Protein AF-A0A7L3JMB6-F1 (afdb_monomer_lite)

Organism: Thalassarche chlororhynchos (NCBI:txid54017)

Secondary structure (DSSP, 8-state):
----HHHHHS--SSPP--------SSTT--EEEEEEEEE-TTS-EEEEEEEEE--TT-----------TT------GGGG-SS-HHHHHHHHHHHSS--TTS-SHHHHHHHTT---

Structure (mmCIF, N/CA/C/O backbone):
data_AF-A0A7L3JMB6-F1
#
_entry.id   AF-A0A7L3JMB6-F1
#
loop_
_atom_site.group_PDB
_atom_site.id
_atom_site.type_symbol
_atom_site.label_atom_id
_atom_site.label_alt_id
_atom_site.label_comp_id
_atom_site.label_asym_id
_atom_site.label_entity_id
_atom_site.label_seq_id
_atom_site.pdbx_PDB_ins_code
_atom_site.Cartn_x
_atom_site.Cartn_y
_atom_site.Cartn_z
_atom_site.occupancy
_atom_site.B_iso_or_equiv
_atom_site.auth_seq_id
_atom_site.auth_comp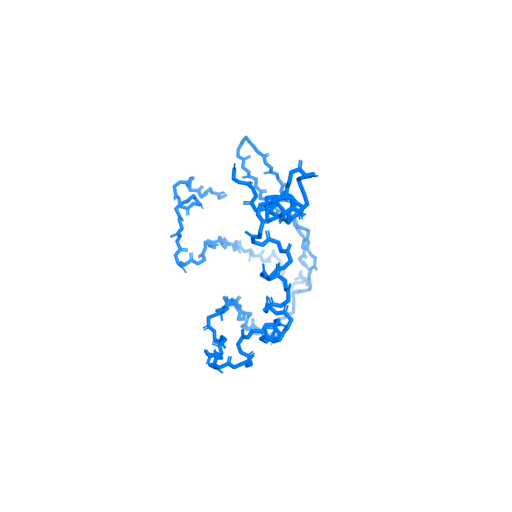_id
_atom_site.auth_asym_id
_atom_site.auth_atom_id
_atom_site.pdbx_PDB_model_num
ATOM 1 N N . GLN A 1 1 ? -0.550 -0.322 -16.977 1.00 90.12 1 GLN A N 1
ATOM 2 C CA . GLN A 1 1 ? -1.103 -1.521 -16.312 1.00 90.12 1 GLN A CA 1
ATOM 3 C C . GLN A 1 1 ? -2.254 -1.070 -15.434 1.00 90.12 1 GLN A C 1
ATOM 5 O O . GLN A 1 1 ? -2.168 0.026 -14.893 1.00 90.12 1 GLN A O 1
ATOM 10 N N . GLU A 1 2 ? -3.309 -1.870 -15.318 1.00 92.69 2 GLU A N 1
ATOM 11 C CA . GLU A 1 2 ? -4.479 -1.553 -14.496 1.00 92.69 2 GLU A CA 1
ATOM 12 C C . GLU A 1 2 ? -4.771 -2.716 -13.553 1.00 92.69 2 GLU A C 1
ATOM 14 O O . GLU A 1 2 ? -4.667 -3.880 -13.941 1.00 92.69 2 GLU A O 1
ATOM 19 N N . VAL A 1 3 ? -5.130 -2.399 -12.310 1.00 90.81 3 VAL A N 1
ATOM 20 C CA . VAL A 1 3 ? -5.550 -3.390 -11.318 1.00 90.81 3 VAL A CA 1
ATOM 21 C C . VAL A 1 3 ? -7.041 -3.177 -11.055 1.00 90.81 3 VAL A C 1
ATOM 23 O O . VAL A 1 3 ? -7.427 -2.065 -10.688 1.00 90.81 3 VAL A O 1
ATOM 26 N N . PRO A 1 4 ? -7.894 -4.205 -11.226 1.00 90.94 4 PRO A N 1
ATOM 27 C CA . PRO A 1 4 ? -9.321 -4.074 -10.962 1.00 90.94 4 PRO A CA 1
ATOM 28 C C . PRO A 1 4 ? -9.598 -3.637 -9.522 1.00 90.94 4 PRO A C 1
ATOM 30 O O . PRO A 1 4 ? -8.985 -4.152 -8.585 1.00 90.94 4 PRO A O 1
ATOM 33 N N . PHE A 1 5 ? -10.579 -2.750 -9.335 1.00 90.00 5 PHE A N 1
ATOM 34 C CA . PHE A 1 5 ? -10.958 -2.244 -8.010 1.00 90.00 5 PHE A CA 1
ATOM 35 C C . PHE A 1 5 ? -11.274 -3.371 -7.018 1.00 90.00 5 PHE A C 1
ATOM 37 O O . PHE A 1 5 ? -10.846 -3.314 -5.871 1.00 90.00 5 PHE A O 1
ATOM 44 N N . SER A 1 6 ? -11.941 -4.437 -7.470 1.00 89.31 6 SER A N 1
ATOM 45 C CA . SER A 1 6 ? -12.250 -5.602 -6.634 1.00 89.31 6 SER A CA 1
ATOM 46 C C . SER A 1 6 ? -11.004 -6.255 -6.033 1.00 89.31 6 SER A C 1
ATOM 48 O O . SER A 1 6 ? -11.046 -6.725 -4.904 1.00 89.31 6 SER A O 1
ATOM 50 N N . ARG A 1 7 ? -9.868 -6.254 -6.740 1.00 87.25 7 ARG A N 1
ATOM 51 C CA . ARG A 1 7 ? -8.613 -6.825 -6.233 1.00 87.25 7 ARG A CA 1
ATOM 52 C C . ARG A 1 7 ? -7.956 -5.937 -5.184 1.00 87.25 7 ARG A C 1
ATOM 54 O O . ARG A 1 7 ? -7.369 -6.482 -4.261 1.00 87.25 7 ARG A O 1
ATOM 61 N N . VAL A 1 8 ? -8.068 -4.615 -5.324 1.00 88.38 8 VAL A N 1
ATOM 62 C CA . VAL A 1 8 ? -7.524 -3.628 -4.374 1.00 88.38 8 VAL A CA 1
ATOM 63 C C . VAL A 1 8 ? -8.384 -3.535 -3.113 1.00 88.38 8 VAL A C 1
ATOM 65 O O . VAL A 1 8 ? -7.856 -3.407 -2.015 1.00 88.38 8 VAL A O 1
ATOM 68 N N . TRP A 1 9 ? -9.708 -3.594 -3.272 1.00 87.19 9 TRP A N 1
ATOM 69 C CA . TRP A 1 9 ? -10.669 -3.401 -2.187 1.00 87.19 9 TRP A CA 1
ATOM 70 C C . TRP A 1 9 ? -10.895 -4.657 -1.343 1.00 87.19 9 TRP A C 1
ATOM 72 O O . TRP A 1 9 ? -11.094 -4.567 -0.132 1.00 87.19 9 TRP A O 1
ATOM 82 N N . CYS A 1 10 ? -10.871 -5.844 -1.954 1.00 81.81 10 CYS A N 1
ATOM 83 C CA . CYS A 1 10 ? -10.956 -7.082 -1.191 1.00 81.81 10 CYS A CA 1
ATOM 84 C C . CYS A 1 10 ? -9.654 -7.293 -0.406 1.00 81.81 10 CYS A C 1
ATOM 86 O O . CYS A 1 10 ? -8.573 -7.278 -0.991 1.00 81.81 10 CYS A O 1
ATOM 88 N N . SER A 1 11 ? -9.759 -7.542 0.905 1.00 67.25 11 SER A N 1
ATOM 89 C CA . SER A 1 11 ? -8.617 -7.906 1.753 1.00 67.25 11 SER A CA 1
ATOM 90 C C . SER A 1 11 ? -8.023 -9.238 1.277 1.00 67.25 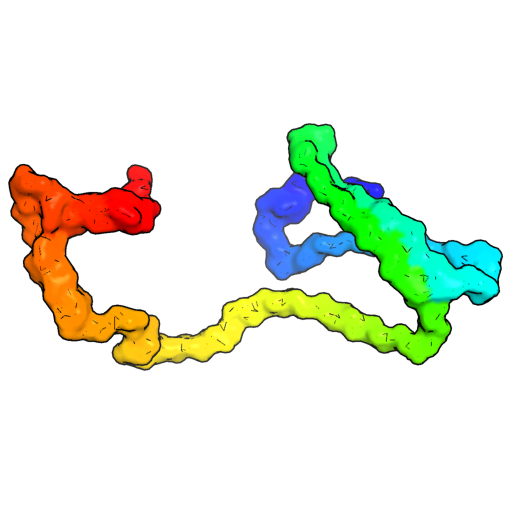11 SER A C 1
ATOM 92 O O . SER A 1 11 ? -8.477 -10.324 1.633 1.00 67.25 11 SER A O 1
ATOM 94 N N . SER A 1 12 ? -7.046 -9.150 0.378 1.00 67.00 12 SER A N 1
ATOM 95 C CA . SER A 1 12 ? -6.258 -10.281 -0.096 1.00 67.00 12 SER A CA 1
ATOM 96 C C . SER A 1 12 ? -5.118 -10.515 0.884 1.00 67.00 12 SER A C 1
ATOM 98 O O . SER A 1 12 ? -4.343 -9.605 1.155 1.00 67.00 12 SER A O 1
ATOM 100 N N . GLN A 1 13 ? -4.957 -11.756 1.345 1.00 67.06 13 GLN A N 1
ATOM 101 C CA . GLN A 1 13 ? -3.790 -12.158 2.141 1.00 67.06 13 GLN A CA 1
ATOM 102 C C . GLN A 1 13 ? -2.472 -12.097 1.349 1.00 67.06 13 GLN A C 1
ATOM 104 O O . GLN A 1 13 ? -1.393 -12.131 1.928 1.00 67.06 13 GLN A O 1
ATOM 109 N N . LYS A 1 14 ? -2.540 -12.019 0.012 1.00 79.38 14 LYS A N 1
ATOM 110 C CA . LYS A 1 14 ? -1.362 -11.926 -0.858 1.00 79.38 14 LYS A CA 1
ATOM 111 C C . LYS A 1 14 ? -1.124 -10.482 -1.314 1.00 79.38 14 LYS A C 1
ATOM 113 O O . LYS A 1 14 ? -2.088 -9.868 -1.790 1.00 79.38 14 LYS A O 1
ATOM 118 N N . PRO A 1 15 ? 0.129 -9.985 -1.276 1.00 81.62 15 PRO A N 1
ATOM 119 C CA . PRO A 1 15 ? 0.487 -8.679 -1.818 1.00 81.62 15 PRO A CA 1
ATOM 120 C C . PRO A 1 15 ? 0.146 -8.570 -3.309 1.00 81.62 15 PRO A C 1
ATOM 122 O O . PRO A 1 15 ? 0.457 -9.466 -4.102 1.00 81.62 15 PRO A O 1
ATOM 125 N N . LEU A 1 16 ? -0.475 -7.459 -3.703 1.00 85.88 16 LEU A N 1
ATOM 126 C CA . LEU A 1 16 ? -0.658 -7.117 -5.112 1.00 85.88 16 LEU A CA 1
ATOM 127 C C . LEU A 1 16 ? 0.651 -6.544 -5.653 1.00 85.88 16 LEU A C 1
ATOM 129 O O . LEU A 1 16 ? 1.181 -5.586 -5.097 1.00 85.88 16 LEU A O 1
ATOM 133 N N . HIS A 1 17 ? 1.151 -7.108 -6.748 1.00 85.31 17 HIS A N 1
ATOM 134 C CA . HIS A 1 17 ? 2.358 -6.631 -7.411 1.00 85.31 17 HIS A CA 1
ATOM 135 C C . HIS A 1 17 ? 2.102 -6.425 -8.903 1.00 85.31 17 HIS A C 1
ATOM 137 O O . HIS A 1 17 ? 1.301 -7.126 -9.520 1.00 85.31 17 HIS A O 1
ATOM 143 N N . CYS A 1 18 ? 2.793 -5.442 -9.468 1.00 88.00 18 CYS A N 1
ATOM 144 C CA . CYS A 1 18 ? 2.920 -5.224 -10.903 1.00 88.00 18 CYS A CA 1
ATOM 145 C C . CYS A 1 18 ? 4.415 -5.186 -11.215 1.00 88.00 18 CYS A C 1
ATOM 147 O O . CYS A 1 18 ? 5.184 -4.603 -10.450 1.00 88.00 18 CYS A O 1
ATOM 149 N N . ALA A 1 19 ? 4.823 -5.797 -12.322 1.00 91.38 19 ALA A N 1
ATOM 150 C CA . ALA A 1 19 ? 6.213 -5.806 -12.761 1.00 91.38 19 ALA A CA 1
ATOM 151 C C . ALA A 1 19 ? 6.350 -5.042 -14.077 1.00 91.38 19 ALA A C 1
ATOM 153 O O . ALA A 1 19 ? 5.447 -5.070 -14.914 1.00 91.38 19 ALA A O 1
ATOM 154 N N . PHE A 1 20 ? 7.479 -4.364 -14.260 1.00 90.50 20 PHE A N 1
ATOM 155 C CA . PHE A 1 20 ? 7.845 -3.715 -15.513 1.00 90.50 20 PHE A CA 1
ATOM 156 C C . PHE A 1 20 ? 9.135 -4.349 -16.016 1.00 90.50 20 PHE A C 1
ATOM 158 O O . PHE A 1 20 ? 10.120 -4.412 -15.283 1.00 90.50 20 PHE A O 1
ATOM 165 N N . SER A 1 21 ? 9.120 -4.815 -17.258 1.00 91.81 21 SER A N 1
ATOM 166 C CA . SER A 1 21 ? 10.309 -5.319 -17.937 1.00 91.81 21 SER A CA 1
ATOM 167 C C . SER A 1 21 ? 10.878 -4.209 -18.810 1.00 91.81 21 SER A C 1
ATOM 169 O O . SER A 1 21 ? 10.142 -3.562 -19.553 1.00 91.81 21 SER A O 1
ATOM 171 N N . LEU A 1 22 ? 12.178 -3.972 -18.685 1.00 91.31 22 LEU A N 1
ATOM 172 C CA . LEU A 1 22 ? 12.909 -2.942 -19.411 1.00 91.31 22 LEU A CA 1
ATOM 173 C C . LEU A 1 22 ? 14.115 -3.596 -20.077 1.00 91.31 22 LEU A C 1
ATOM 175 O O . LEU A 1 22 ? 14.747 -4.473 -19.489 1.00 91.31 22 LEU A O 1
ATOM 179 N N . GLU A 1 23 ? 14.441 -3.142 -21.280 1.00 90.69 23 GLU A N 1
ATOM 180 C CA . GLU A 1 23 ? 15.616 -3.587 -22.018 1.00 90.69 23 GLU A CA 1
ATOM 181 C C . GLU A 1 23 ? 16.559 -2.407 -22.247 1.00 90.69 23 GLU A C 1
ATOM 183 O O . GLU A 1 23 ? 16.130 -1.272 -22.473 1.00 90.69 23 GLU A O 1
ATOM 188 N N . ARG A 1 24 ? 17.863 -2.673 -22.160 1.00 90.81 24 ARG A N 1
ATOM 189 C CA . ARG A 1 24 ? 18.885 -1.682 -22.487 1.00 90.81 24 ARG A CA 1
ATOM 190 C C . ARG A 1 24 ? 19.019 -1.595 -24.001 1.00 90.81 24 ARG A C 1
ATOM 192 O O . ARG A 1 24 ? 19.240 -2.606 -24.653 1.00 90.81 24 ARG A O 1
ATOM 199 N N . TYR A 1 25 ? 18.978 -0.379 -24.540 1.00 88.50 25 TYR A N 1
ATOM 200 C CA . TYR A 1 25 ? 19.233 -0.161 -25.966 1.00 88.50 25 TYR A CA 1
ATOM 201 C C . TYR A 1 25 ? 20.679 -0.517 -26.354 1.00 88.50 25 TYR A C 1
ATOM 203 O O . TYR A 1 25 ? 20.926 -1.030 -27.440 1.00 88.50 25 TYR A O 1
ATOM 211 N N . THR A 1 26 ? 21.642 -0.271 -25.455 1.00 90.94 26 THR A N 1
ATOM 212 C CA . THR A 1 26 ? 23.041 -0.691 -25.629 1.00 90.94 26 THR A CA 1
ATOM 213 C C . THR A 1 26 ? 23.648 -1.162 -24.304 1.00 90.94 26 THR A C 1
ATOM 215 O O . THR A 1 26 ? 23.247 -0.663 -23.249 1.00 90.94 26 THR A O 1
ATOM 218 N N . PRO A 1 27 ? 24.670 -2.042 -24.324 1.00 88.19 27 PRO A N 1
ATOM 219 C CA . PRO A 1 27 ? 25.409 -2.427 -23.117 1.00 88.19 27 PRO A CA 1
ATOM 220 C C . PRO A 1 27 ? 26.089 -1.245 -22.408 1.00 88.19 27 PRO A C 1
ATOM 222 O O . PRO A 1 27 ? 26.285 -1.282 -21.199 1.00 88.19 27 PRO A O 1
ATOM 225 N N . ALA A 1 28 ? 26.395 -0.169 -23.144 1.00 91.56 28 ALA A N 1
ATOM 226 C CA . ALA A 1 28 ? 26.982 1.053 -22.595 1.00 91.56 28 ALA A CA 1
ATOM 227 C C . ALA A 1 28 ? 26.025 1.830 -21.669 1.00 91.56 28 ALA A C 1
ATOM 229 O O . ALA A 1 28 ? 26.460 2.717 -20.936 1.00 91.56 28 ALA A O 1
ATOM 230 N N . THR A 1 29 ? 24.723 1.526 -21.683 1.00 92.62 29 THR A N 1
ATOM 231 C CA . THR A 1 29 ? 23.756 2.134 -20.766 1.00 92.62 29 THR A CA 1
ATOM 232 C C . THR A 1 29 ? 23.924 1.550 -19.361 1.00 92.62 29 THR A C 1
ATOM 234 O O . THR A 1 29 ? 23.501 0.427 -19.087 1.00 92.62 29 THR A O 1
ATOM 237 N N . THR A 1 30 ? 24.512 2.338 -18.461 1.00 92.31 30 THR A N 1
ATOM 238 C CA . THR A 1 30 ? 24.822 1.951 -17.072 1.00 92.31 30 THR A CA 1
ATOM 239 C C . THR A 1 30 ? 23.926 2.618 -16.030 1.00 92.31 30 THR A C 1
ATOM 241 O O . THR A 1 30 ? 24.124 2.421 -14.834 1.00 92.31 30 THR A O 1
ATOM 244 N N . GLN A 1 31 ? 22.933 3.406 -16.446 1.00 92.81 31 GLN A N 1
ATOM 245 C CA . GLN A 1 31 ? 22.032 4.110 -15.537 1.00 92.81 31 GLN A CA 1
ATOM 246 C C . GLN A 1 31 ? 20.584 4.009 -16.018 1.00 92.81 31 GLN A C 1
ATOM 248 O O . GLN A 1 31 ? 20.301 4.163 -17.205 1.00 92.81 31 GLN A O 1
ATOM 253 N N . LEU A 1 32 ? 19.667 3.786 -15.078 1.00 92.56 32 LEU A N 1
ATOM 254 C CA . LEU A 1 32 ? 18.225 3.850 -15.281 1.00 92.56 32 LEU A CA 1
ATOM 255 C C . LEU A 1 32 ? 17.672 5.053 -14.518 1.00 92.56 32 LEU A C 1
ATOM 257 O O . LEU A 1 32 ? 17.882 5.174 -13.311 1.00 92.56 32 LEU A O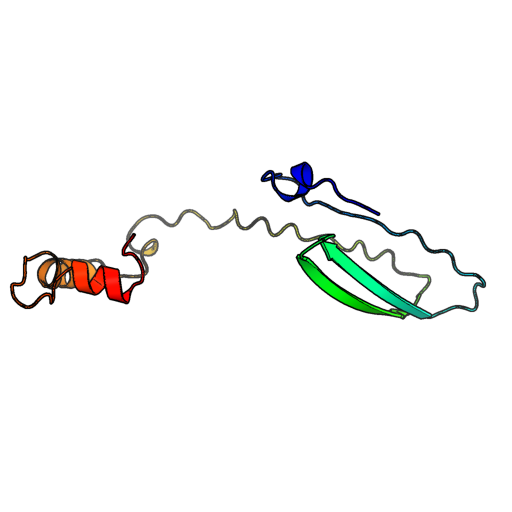 1
ATOM 261 N N . SER A 1 33 ? 16.932 5.915 -15.213 1.00 94.75 33 SER A N 1
ATOM 262 C CA . SER A 1 33 ? 16.136 6.975 -14.598 1.00 94.75 33 SER A CA 1
ATOM 263 C C . SER A 1 33 ? 14.729 6.960 -15.179 1.00 94.75 33 SER A C 1
ATOM 265 O O . SER A 1 33 ? 14.558 7.010 -16.398 1.00 94.75 33 SER A O 1
ATOM 267 N N . CYS A 1 34 ? 13.715 6.849 -14.327 1.00 94.94 34 CYS A N 1
ATOM 268 C CA . CYS A 1 34 ? 12.320 6.879 -14.751 1.00 94.94 34 CYS A CA 1
ATOM 269 C C . CYS A 1 34 ? 11.391 7.352 -13.628 1.00 94.94 34 CYS A C 1
ATOM 271 O O . CYS A 1 34 ? 11.785 7.501 -12.470 1.00 94.94 34 CYS A O 1
ATOM 273 N N . LYS A 1 35 ? 10.131 7.607 -13.982 1.00 96.75 35 LYS A N 1
ATOM 274 C CA . LYS A 1 35 ? 9.065 7.911 -13.027 1.00 96.75 35 LYS A CA 1
ATOM 275 C C . LYS A 1 35 ? 7.981 6.851 -13.145 1.00 96.75 35 LYS A C 1
ATOM 277 O O . LYS A 1 35 ? 7.469 6.617 -14.237 1.00 96.75 35 LYS A O 1
ATOM 282 N N . ILE A 1 36 ? 7.621 6.240 -12.023 1.00 95.62 36 ILE A N 1
ATOM 283 C CA . ILE A 1 36 ? 6.455 5.366 -11.918 1.00 95.62 36 ILE A CA 1
ATOM 284 C C . ILE A 1 36 ? 5.322 6.177 -11.309 1.00 95.62 36 ILE A C 1
ATOM 286 O O . ILE A 1 36 ? 5.466 6.747 -10.232 1.00 95.62 36 ILE A O 1
ATOM 290 N N . CYS A 1 37 ? 4.192 6.213 -12.003 1.00 95.38 37 CYS A N 1
ATOM 291 C CA . CYS A 1 37 ? 2.996 6.900 -11.553 1.00 95.38 37 CYS A CA 1
ATOM 292 C C . CYS A 1 37 ? 1.928 5.874 -11.174 1.00 95.38 37 CYS A C 1
ATOM 294 O O . CYS A 1 37 ? 1.514 5.068 -12.012 1.00 95.38 37 CYS A O 1
ATOM 296 N N . VAL A 1 38 ? 1.479 5.904 -9.921 1.00 94.81 38 VAL A N 1
ATOM 297 C CA . VAL A 1 38 ? 0.406 5.052 -9.403 1.00 94.81 38 VAL A CA 1
ATOM 298 C C . VAL A 1 38 ? -0.779 5.944 -9.087 1.00 94.81 38 VAL A C 1
ATOM 300 O O . VAL A 1 38 ? -0.677 6.838 -8.252 1.00 94.81 38 VAL A O 1
ATOM 303 N N . ARG A 1 39 ? -1.905 5.714 -9.761 1.00 95.12 39 ARG A N 1
ATOM 304 C CA . ARG A 1 39 ? -3.090 6.562 -9.624 1.00 95.12 39 ARG A CA 1
ATOM 305 C C . ARG A 1 39 ? -4.373 5.759 -9.610 1.00 95.12 39 ARG A C 1
ATOM 307 O O . ARG A 1 39 ? -4.496 4.745 -10.299 1.00 95.12 39 ARG A O 1
ATOM 314 N N . GLN A 1 40 ? -5.359 6.280 -8.898 1.00 94.38 40 GLN A N 1
ATOM 315 C CA . GLN A 1 40 ? -6.750 5.895 -9.076 1.00 94.38 40 GLN A CA 1
ATOM 316 C C . GLN A 1 40 ? -7.377 6.797 -10.151 1.00 94.38 40 GLN A C 1
ATOM 318 O O . GLN A 1 40 ? -7.208 8.011 -10.110 1.00 94.38 40 GLN A O 1
ATOM 323 N N . VAL A 1 41 ? -8.120 6.220 -11.108 1.00 88.00 41 VAL A N 1
ATOM 324 C CA . VAL A 1 41 ? -8.686 6.927 -12.288 1.00 88.00 41 VAL A CA 1
ATOM 325 C C . VAL A 1 41 ? -9.465 8.203 -11.919 1.00 88.00 41 VAL A C 1
ATOM 327 O O . VAL A 1 41 ? -9.507 9.146 -12.705 1.00 88.00 41 VAL A O 1
ATOM 330 N N . LYS A 1 42 ? -10.044 8.250 -10.713 1.00 87.50 42 LYS A N 1
ATOM 331 C CA . LYS A 1 42 ? -10.669 9.430 -10.100 1.00 87.50 42 LYS A CA 1
ATOM 332 C C . LYS A 1 42 ? -10.294 9.522 -8.617 1.00 87.50 42 LYS A C 1
ATOM 334 O O . LYS A 1 42 ? -11.149 9.352 -7.753 1.00 87.50 42 LYS A O 1
ATOM 339 N N . GLY A 1 43 ? -9.014 9.695 -8.312 1.00 90.50 43 GLY A N 1
ATOM 340 C CA . GLY A 1 43 ? -8.555 9.759 -6.927 1.00 90.50 43 GLY A CA 1
ATOM 341 C C . GLY A 1 43 ? -7.115 10.225 -6.798 1.00 90.50 43 GLY A C 1
ATOM 342 O O . GLY A 1 43 ? -6.617 10.977 -7.633 1.00 90.50 43 GLY A O 1
ATOM 343 N N . HIS A 1 44 ? -6.466 9.780 -5.727 1.00 93.62 44 HIS A N 1
ATOM 344 C CA . HIS A 1 44 ? -5.091 10.153 -5.429 1.00 93.62 44 HIS A CA 1
ATOM 345 C C . HIS A 1 44 ? -4.095 9.559 -6.427 1.00 93.62 44 HIS A C 1
ATOM 347 O O . HIS A 1 44 ? -4.314 8.497 -7.024 1.00 93.62 44 HIS A O 1
ATOM 353 N N . GLU A 1 45 ? -2.977 10.262 -6.558 1.00 95.88 45 GLU A N 1
ATOM 354 C CA . GLU A 1 45 ? -1.832 9.880 -7.364 1.00 95.88 45 GLU A CA 1
ATOM 355 C C . GLU A 1 45 ? -0.564 9.963 -6.517 1.00 95.88 45 GLU A C 1
ATOM 357 O O . GLU A 1 45 ? -0.400 10.873 -5.703 1.00 95.88 45 GLU A O 1
ATOM 362 N N . GLN A 1 46 ? 0.329 9.005 -6.731 1.00 96.38 46 GLN A N 1
ATOM 363 C CA . GLN A 1 46 ? 1.670 8.991 -6.179 1.00 96.38 46 GLN A CA 1
ATOM 364 C C . GLN A 1 46 ? 2.668 8.763 -7.308 1.00 96.38 46 GLN A C 1
ATOM 366 O O . GLN A 1 46 ? 2.523 7.844 -8.117 1.00 96.38 46 GLN A O 1
ATOM 371 N N . ILE A 1 47 ? 3.719 9.576 -7.321 1.00 96.50 47 ILE A N 1
ATOM 372 C CA . ILE A 1 47 ? 4.834 9.430 -8.253 1.00 96.50 47 ILE A CA 1
ATOM 373 C C . ILE A 1 47 ? 6.049 8.943 -7.472 1.00 96.50 47 ILE A C 1
ATOM 375 O O . ILE A 1 47 ? 6.395 9.507 -6.433 1.00 96.50 47 ILE A O 1
ATOM 379 N N . LEU A 1 48 ? 6.688 7.896 -7.982 1.00 94.88 48 LEU A N 1
ATOM 380 C CA . LEU A 1 48 ? 7.969 7.389 -7.518 1.00 94.88 48 LEU A CA 1
ATOM 381 C C . LEU A 1 48 ? 9.012 7.714 -8.579 1.00 94.88 48 LEU A C 1
ATOM 383 O O . LEU A 1 48 ? 8.889 7.298 -9.731 1.00 94.88 48 LEU A O 1
ATOM 387 N N . GLN A 1 49 ? 10.037 8.461 -8.193 1.00 96.56 49 GLN A N 1
ATOM 388 C CA . GLN A 1 49 ? 11.174 8.742 -9.056 1.00 96.56 49 GLN A CA 1
ATOM 389 C C . GLN A 1 49 ? 12.269 7.715 -8.781 1.00 96.56 49 GLN A C 1
ATOM 391 O O . GLN A 1 49 ? 12.712 7.565 -7.645 1.00 96.56 49 GLN A O 1
ATOM 396 N N . ILE A 1 50 ? 12.688 7.007 -9.822 1.00 94.62 50 ILE A N 1
ATOM 397 C CA . ILE A 1 50 ? 13.720 5.977 -9.761 1.00 94.62 50 ILE A CA 1
ATOM 398 C C . ILE A 1 50 ? 14.946 6.516 -10.478 1.00 94.62 50 ILE A C 1
ATOM 400 O O . ILE A 1 50 ? 14.847 6.961 -11.618 1.00 94.62 50 ILE A O 1
ATOM 404 N N . GLN A 1 51 ? 16.094 6.447 -9.815 1.00 94.62 51 GLN A N 1
ATOM 405 C CA . GLN A 1 51 ? 17.397 6.710 -10.403 1.00 94.62 51 GLN A CA 1
ATOM 406 C C . GLN A 1 51 ? 18.383 5.711 -9.805 1.00 94.62 51 GLN A C 1
ATOM 408 O O . GLN A 1 51 ? 18.647 5.748 -8.608 1.00 94.62 51 GLN A O 1
ATOM 413 N N . THR A 1 52 ? 18.891 4.796 -10.624 1.00 91.75 52 THR A N 1
ATOM 414 C CA . THR A 1 52 ? 19.753 3.699 -10.168 1.00 91.75 52 THR A CA 1
ATOM 415 C C . THR A 1 52 ? 20.820 3.360 -11.207 1.00 91.75 52 THR A C 1
ATOM 417 O O . THR A 1 52 ? 20.624 3.602 -12.401 1.00 91.75 52 THR A O 1
ATOM 420 N N . SER A 1 53 ? 21.958 2.824 -10.766 1.00 91.81 53 SER A N 1
ATOM 421 C CA . SER A 1 53 ? 22.978 2.257 -11.650 1.00 91.81 53 SER A CA 1
ATOM 422 C C . SER A 1 53 ? 22.604 0.827 -12.053 1.00 91.81 53 SER A C 1
ATOM 424 O O . SER A 1 53 ? 22.045 0.059 -11.276 1.00 91.81 53 SER A O 1
ATOM 426 N N . ILE A 1 54 ? 22.914 0.464 -13.293 1.00 86.88 54 ILE A N 1
ATOM 427 C CA . ILE A 1 54 ? 22.723 -0.875 -13.849 1.00 86.88 54 ILE A CA 1
ATOM 428 C C . ILE A 1 54 ? 24.084 -1.578 -13.766 1.00 86.88 54 ILE A C 1
ATOM 430 O O . ILE A 1 54 ? 24.862 -1.556 -14.717 1.00 86.88 54 ILE A O 1
ATOM 434 N N . LEU A 1 55 ? 24.414 -2.116 -12.589 1.00 76.31 55 LEU A N 1
ATOM 435 C CA . LEU A 1 55 ? 25.596 -2.962 -12.391 1.00 76.31 55 LEU A CA 1
ATOM 436 C C . LEU A 1 55 ? 25.290 -4.379 -12.893 1.00 76.31 55 LEU A C 1
ATOM 438 O O . LEU A 1 55 ? 24.242 -4.938 -12.582 1.00 76.31 55 LEU A O 1
ATOM 442 N N . GLU A 1 56 ? 26.196 -4.974 -13.668 1.00 63.34 56 GLU A N 1
ATOM 443 C CA . GLU A 1 56 ? 25.944 -6.258 -14.343 1.00 63.34 56 GLU A CA 1
ATOM 444 C C . GLU A 1 56 ? 26.056 -7.500 -13.438 1.00 63.34 56 GLU A C 1
ATOM 446 O O . GLU A 1 56 ? 25.822 -8.603 -13.928 1.00 63.34 56 GLU A O 1
ATOM 451 N N . ASN A 1 57 ? 26.379 -7.368 -12.141 1.00 59.31 57 ASN A N 1
ATOM 452 C CA . ASN A 1 57 ? 26.917 -8.507 -11.381 1.00 59.31 57 ASN A CA 1
ATOM 453 C C . ASN A 1 57 ? 26.302 -8.861 -10.016 1.00 59.31 57 ASN A C 1
ATOM 455 O O . ASN A 1 57 ? 26.880 -9.666 -9.299 1.00 59.31 57 ASN A O 1
ATOM 459 N N . GLU A 1 58 ? 25.135 -8.367 -9.625 1.00 51.53 58 GLU A N 1
ATOM 460 C CA . GLU A 1 58 ? 24.558 -8.812 -8.348 1.00 51.53 58 GLU A CA 1
ATOM 461 C C . GLU A 1 58 ? 23.091 -9.173 -8.579 1.00 51.53 58 GLU A C 1
ATOM 463 O O . GLU A 1 58 ? 22.224 -8.310 -8.711 1.00 51.53 58 GLU A O 1
ATOM 468 N N . ARG A 1 59 ? 22.785 -10.478 -8.640 1.00 55.56 59 ARG A N 1
ATOM 469 C CA . ARG A 1 59 ? 21.424 -10.963 -8.369 1.00 55.56 59 ARG A CA 1
ATOM 470 C C . ARG A 1 59 ? 21.142 -10.725 -6.885 1.00 55.56 59 ARG A C 1
ATOM 472 O O . ARG A 1 59 ? 21.058 -11.675 -6.108 1.00 55.56 59 ARG A O 1
ATOM 479 N N . GLU A 1 60 ? 21.009 -9.468 -6.479 1.00 51.34 60 GLU A N 1
ATOM 480 C CA . GLU A 1 60 ? 20.414 -9.146 -5.193 1.00 51.34 60 GLU A CA 1
ATOM 481 C C . GLU A 1 60 ? 18.962 -9.597 -5.278 1.00 51.34 60 GLU A C 1
ATOM 483 O O . GLU A 1 60 ? 18.105 -8.983 -5.917 1.00 51.34 60 GLU A O 1
ATOM 488 N N . THR A 1 61 ? 18.698 -10.759 -4.688 1.00 49.66 61 THR A N 1
ATOM 489 C CA . THR A 1 61 ? 17.337 -11.199 -4.429 1.00 49.66 61 THR A CA 1
ATOM 490 C C . THR A 1 61 ? 16.789 -10.207 -3.418 1.00 49.66 61 THR A C 1
ATOM 492 O O . THR A 1 61 ? 17.033 -10.342 -2.223 1.00 49.66 61 THR A O 1
ATOM 495 N N . ILE A 1 62 ? 16.114 -9.161 -3.898 1.00 51.53 62 ILE A N 1
ATOM 496 C CA . ILE A 1 62 ? 15.369 -8.253 -3.034 1.00 51.53 62 ILE A CA 1
ATOM 497 C C . ILE A 1 62 ? 14.241 -9.096 -2.450 1.00 51.53 62 ILE A C 1
ATOM 499 O O . ILE A 1 62 ? 13.204 -9.317 -3.080 1.00 51.53 62 ILE A O 1
ATOM 503 N N . THR A 1 63 ? 14.477 -9.644 -1.263 1.00 45.84 63 THR A N 1
ATOM 504 C CA . THR A 1 63 ? 13.454 -10.322 -0.486 1.00 45.84 63 THR A CA 1
ATOM 505 C C . THR A 1 63 ? 12.413 -9.261 -0.168 1.00 45.84 63 THR A C 1
ATOM 507 O O . THR A 1 63 ? 12.650 -8.366 0.642 1.00 45.84 63 THR A O 1
ATOM 510 N N . PHE A 1 64 ? 11.269 -9.309 -0.850 1.00 49.06 64 PHE A N 1
ATOM 511 C CA . PHE A 1 64 ? 10.112 -8.536 -0.433 1.00 49.06 64 PHE A CA 1
ATOM 512 C C . PHE A 1 64 ? 9.763 -9.025 0.969 1.00 49.06 64 PHE A C 1
ATOM 514 O O . PHE A 1 64 ? 9.208 -10.111 1.130 1.00 49.06 64 PHE A O 1
ATOM 521 N N . PHE A 1 65 ? 10.143 -8.250 1.983 1.00 43.66 65 PHE A N 1
ATOM 522 C CA . PHE A 1 65 ? 9.681 -8.459 3.342 1.00 43.66 65 PHE A CA 1
ATOM 523 C C . PHE A 1 65 ? 8.178 -8.191 3.327 1.00 43.66 65 PHE A C 1
ATOM 525 O O . PHE A 1 65 ? 7.720 -7.068 3.528 1.00 43.66 65 PHE A O 1
ATOM 532 N N . ALA A 1 66 ? 7.388 -9.226 3.046 1.00 48.84 66 ALA A N 1
ATOM 533 C CA . ALA A 1 66 ? 6.077 -9.310 3.650 1.00 48.84 66 ALA A CA 1
ATOM 534 C C . ALA A 1 66 ? 6.363 -9.262 5.151 1.00 48.84 66 ALA A C 1
ATOM 536 O O . ALA A 1 66 ? 6.907 -10.216 5.704 1.00 48.84 66 ALA A O 1
ATOM 537 N N . HIS A 1 67 ? 6.157 -8.095 5.759 1.00 45.53 67 HIS A N 1
ATOM 538 C CA . HIS A 1 67 ? 6.268 -7.929 7.196 1.00 45.53 67 HIS A CA 1
ATOM 539 C C . HIS A 1 67 ? 5.149 -8.790 7.780 1.00 45.53 67 HIS A C 1
ATOM 541 O O . HIS A 1 67 ? 3.992 -8.382 7.857 1.00 45.53 67 HIS A O 1
ATOM 547 N N . ASP A 1 68 ? 5.470 -10.050 8.050 1.00 48.16 68 ASP A N 1
ATOM 548 C CA . ASP A 1 68 ? 4.606 -10.941 8.792 1.00 48.16 68 ASP A CA 1
ATOM 549 C C . ASP A 1 68 ? 4.698 -10.466 10.244 1.00 48.16 68 ASP A C 1
ATOM 551 O O . ASP A 1 68 ? 5.509 -10.936 11.040 1.00 48.16 68 ASP A O 1
ATOM 555 N N . ASP A 1 69 ? 3.905 -9.442 10.570 1.00 48.66 69 ASP A N 1
ATOM 556 C CA . ASP A 1 69 ? 3.780 -8.850 11.910 1.00 48.66 69 ASP A CA 1
ATOM 557 C C . ASP A 1 69 ? 3.218 -9.845 12.949 1.00 48.66 69 ASP A C 1
ATOM 559 O O . ASP A 1 69 ? 2.895 -9.477 14.079 1.00 48.66 69 ASP A O 1
ATOM 563 N N . SER A 1 70 ? 3.076 -11.122 12.592 1.00 52.16 70 SER A N 1
ATOM 564 C CA . SER A 1 70 ? 2.362 -12.124 13.372 1.00 52.16 70 SER A CA 1
ATOM 565 C C . SER A 1 70 ? 3.209 -12.842 14.424 1.00 52.16 70 SER A C 1
ATOM 567 O O . SER A 1 70 ? 2.648 -13.599 15.214 1.00 52.16 70 SER A O 1
ATOM 569 N N . ASN A 1 71 ? 4.519 -12.584 14.525 1.00 51.19 71 ASN A N 1
ATOM 570 C CA . ASN A 1 71 ? 5.370 -13.271 15.504 1.00 51.19 71 ASN A CA 1
ATOM 571 C C . ASN A 1 71 ? 5.660 -12.449 16.770 1.00 51.19 71 ASN A C 1
ATOM 573 O O . ASN A 1 71 ? 6.771 -12.464 17.302 1.00 51.19 71 ASN A O 1
ATOM 577 N N . PHE A 1 72 ? 4.656 -11.736 17.290 1.00 60.38 72 PHE A N 1
ATOM 578 C CA . PHE A 1 72 ? 4.707 -11.311 18.687 1.00 60.38 72 PHE A CA 1
ATOM 579 C C . PHE A 1 72 ? 4.517 -12.555 19.564 1.00 60.38 72 PHE A C 1
ATOM 581 O O . PHE A 1 72 ? 3.446 -13.165 19.509 1.00 60.38 72 PHE A O 1
ATOM 588 N N . PRO A 1 73 ? 5.502 -12.955 20.393 1.00 68.62 73 PRO A N 1
ATOM 589 C CA . PRO A 1 73 ? 5.281 -14.044 21.330 1.00 68.62 73 PRO A CA 1
ATOM 590 C C . PRO A 1 73 ? 4.123 -13.646 22.242 1.00 68.62 73 PRO A C 1
ATOM 592 O O . PRO A 1 73 ? 4.147 -12.566 22.839 1.00 68.62 73 PRO A O 1
ATOM 595 N N . ALA A 1 74 ? 3.101 -14.500 22.324 1.00 70.94 74 ALA A N 1
ATOM 596 C CA . ALA A 1 74 ? 1.940 -14.271 23.170 1.00 70.94 74 ALA A CA 1
ATOM 597 C C . ALA A 1 74 ? 2.409 -14.029 24.612 1.00 70.94 74 ALA A C 1
ATOM 599 O O . ALA A 1 74 ? 2.834 -14.947 25.315 1.00 70.94 74 ALA A O 1
ATOM 600 N N . GLN A 1 75 ? 2.388 -12.769 25.046 1.00 76.81 75 GLN A N 1
ATOM 601 C CA . GLN A 1 75 ? 2.779 -12.423 26.403 1.00 76.81 75 GLN A CA 1
ATOM 602 C C . GLN A 1 75 ? 1.635 -12.804 27.339 1.00 76.81 75 GLN A C 1
ATOM 604 O O . GLN A 1 75 ? 0.500 -12.372 27.153 1.00 76.81 75 GLN A O 1
ATOM 609 N N . MET A 1 76 ? 1.931 -13.628 28.344 1.00 79.94 76 MET A N 1
ATOM 610 C CA . MET A 1 76 ? 0.978 -14.016 29.382 1.00 79.94 76 MET A CA 1
ATOM 611 C C . MET A 1 76 ? 1.279 -13.296 30.699 1.00 79.94 76 MET A C 1
ATOM 613 O O . MET A 1 76 ? 2.425 -12.970 31.023 1.00 79.94 76 MET A O 1
ATOM 617 N N . GLY A 1 77 ? 0.229 -13.067 31.487 1.00 75.50 77 GLY A N 1
ATOM 618 C CA . GLY A 1 77 ? 0.339 -12.499 32.829 1.00 75.50 77 GLY A CA 1
ATOM 619 C C . GLY A 1 77 ? 0.612 -10.986 32.853 1.00 75.50 77 GLY A C 1
ATOM 620 O O . GLY A 1 77 ? 0.353 -10.285 31.877 1.00 75.50 77 GLY A O 1
ATOM 621 N N . PRO A 1 78 ? 1.121 -10.441 33.973 1.00 72.56 78 PRO A N 1
ATOM 622 C CA . PRO A 1 78 ? 1.277 -8.996 34.175 1.00 72.56 78 PRO A CA 1
ATOM 623 C C . PRO A 1 78 ? 2.123 -8.285 33.111 1.00 72.56 78 PRO A C 1
ATOM 625 O O . PRO A 1 78 ? 1.920 -7.098 32.878 1.00 72.56 78 PRO A O 1
ATOM 628 N N . LYS A 1 79 ? 3.032 -9.014 32.448 1.00 75.94 79 LYS A N 1
ATOM 629 C CA . LYS A 1 79 ? 3.893 -8.499 31.373 1.00 75.94 79 LYS A CA 1
ATOM 630 C C . LYS A 1 79 ? 3.131 -8.212 30.074 1.00 75.94 79 LYS A C 1
ATOM 632 O O . LYS A 1 79 ? 3.580 -7.381 29.302 1.00 75.94 79 LYS A O 1
ATOM 637 N N . ALA A 1 80 ? 1.960 -8.825 29.879 1.00 83.56 80 ALA A N 1
ATOM 638 C CA . ALA A 1 80 ? 1.099 -8.585 28.719 1.00 83.56 80 ALA A CA 1
ATOM 639 C C . ALA A 1 80 ? 0.455 -7.188 28.717 1.00 83.56 80 ALA A C 1
ATOM 641 O O . ALA A 1 80 ? -0.070 -6.735 27.702 1.00 83.56 80 ALA A O 1
ATOM 642 N N . PHE A 1 81 ? 0.454 -6.501 29.863 1.00 84.06 81 PHE A N 1
ATOM 643 C CA . PHE A 1 81 ? -0.240 -5.235 30.032 1.00 84.06 81 PHE A CA 1
ATOM 644 C C . PHE A 1 81 ? 0.750 -4.100 30.258 1.00 84.06 81 PHE A C 1
ATOM 646 O O . PHE A 1 81 ? 1.555 -4.136 31.183 1.00 84.06 81 PHE A O 1
ATOM 653 N N . LYS A 1 82 ? 0.608 -3.024 29.480 1.00 88.31 82 LYS A N 1
ATOM 654 C CA . LYS A 1 82 ? 1.388 -1.792 29.681 1.00 88.31 82 LYS A CA 1
ATOM 655 C C . LYS A 1 82 ? 1.045 -1.074 30.994 1.00 88.31 82 LYS A C 1
ATOM 657 O O . LYS A 1 82 ? 1.874 -0.346 31.524 1.00 88.31 82 LYS A O 1
ATOM 662 N N . ILE A 1 83 ? -0.170 -1.273 31.518 1.00 89.44 83 ILE A N 1
ATOM 663 C CA . ILE A 1 83 ? -0.649 -0.636 32.753 1.00 89.44 83 ILE A CA 1
ATOM 664 C C . ILE A 1 83 ? -0.656 -1.672 33.890 1.00 89.44 83 ILE A C 1
ATOM 666 O O . ILE A 1 83 ? -1.438 -2.625 33.811 1.00 89.44 83 ILE A O 1
ATOM 670 N N . PRO A 1 84 ? 0.147 -1.491 34.957 1.00 91.50 84 PRO A N 1
ATOM 671 C CA . PRO A 1 84 ? 0.133 -2.346 36.143 1.00 91.50 84 PRO A CA 1
ATOM 672 C C . PRO A 1 84 ? -1.238 -2.427 36.823 1.00 91.50 84 PRO A C 1
ATOM 674 O O . PRO A 1 84 ? -2.011 -1.468 36.820 1.00 91.50 84 PRO A O 1
ATOM 677 N N . TYR A 1 85 ? -1.518 -3.561 37.471 1.00 89.12 85 TYR A N 1
ATOM 678 C CA . TYR A 1 85 ? -2.812 -3.829 38.109 1.00 89.12 85 TYR A CA 1
ATOM 679 C C . TYR A 1 85 ? -3.224 -2.764 39.138 1.00 89.12 85 TYR A C 1
ATOM 681 O O . TYR A 1 85 ? -4.352 -2.283 39.092 1.00 89.12 85 TYR A O 1
ATOM 689 N N . SER A 1 86 ? -2.302 -2.325 39.999 1.00 93.19 86 SER A N 1
ATOM 690 C CA . SER A 1 86 ? -2.567 -1.300 41.020 1.00 93.19 86 SER A CA 1
ATOM 691 C C . SER A 1 86 ? -3.010 0.039 40.422 1.00 93.19 86 SER A C 1
ATOM 693 O O . SER A 1 86 ? -3.886 0.714 40.963 1.00 93.19 86 SER A O 1
ATOM 695 N N . ILE A 1 87 ? -2.441 0.416 39.275 1.00 93.56 87 ILE A N 1
ATOM 696 C CA . ILE A 1 87 ? -2.825 1.629 38.551 1.00 93.56 87 ILE A CA 1
ATOM 697 C C . ILE A 1 87 ? -4.206 1.440 37.919 1.00 93.56 87 ILE A C 1
ATOM 699 O O . ILE A 1 87 ? -5.049 2.323 38.055 1.00 93.56 87 ILE A O 1
ATOM 703 N N . ARG A 1 88 ? -4.479 0.276 37.309 1.00 92.12 88 ARG A N 1
ATOM 704 C CA . ARG A 1 88 ? -5.810 -0.036 36.756 1.00 92.12 88 ARG A CA 1
ATOM 705 C C . ARG A 1 88 ? -6.903 0.059 37.814 1.00 92.12 88 ARG A C 1
ATOM 707 O O . ARG A 1 88 ? -7.901 0.722 37.574 1.00 92.12 88 ARG A O 1
ATOM 714 N N . GLN A 1 89 ? -6.690 -0.522 38.994 1.00 94.06 89 GLN A N 1
ATOM 715 C CA . GLN A 1 89 ? -7.661 -0.452 40.090 1.00 94.06 89 GLN A CA 1
ATOM 716 C C . GLN A 1 89 ? -7.979 0.991 40.488 1.00 94.06 89 GLN A C 1
ATOM 718 O O . GLN A 1 89 ? -9.144 1.333 40.668 1.00 94.06 89 GLN A O 1
ATOM 723 N N . ARG A 1 90 ? -6.959 1.852 40.589 1.00 93.81 90 ARG A N 1
ATOM 724 C CA . ARG A 1 90 ? -7.161 3.272 40.913 1.00 93.81 90 ARG A CA 1
ATOM 725 C C . ARG A 1 90 ? -7.924 4.008 39.816 1.00 93.81 90 ARG A C 1
ATOM 727 O O . ARG A 1 90 ? -8.783 4.825 40.134 1.00 93.81 90 ARG A O 1
ATOM 734 N N . ILE A 1 91 ? -7.621 3.723 38.550 1.00 90.75 91 ILE A N 1
ATOM 735 C CA . ILE A 1 91 ? -8.333 4.302 37.404 1.00 90.75 91 ILE A CA 1
ATOM 736 C C . ILE A 1 91 ? -9.809 3.888 37.454 1.00 90.75 91 ILE A C 1
ATOM 738 O O . ILE A 1 91 ? -10.663 4.769 37.479 1.00 90.75 91 ILE A O 1
ATOM 742 N N . CYS A 1 92 ? -10.102 2.590 37.564 1.00 91.00 92 CYS A N 1
ATOM 743 C CA . CYS A 1 92 ? -11.468 2.066 37.673 1.00 91.00 92 CYS A CA 1
ATOM 744 C C . CYS A 1 92 ? -12.227 2.704 38.843 1.00 91.00 92 CYS A C 1
ATOM 746 O O . CYS A 1 92 ? -13.278 3.304 38.651 1.00 91.00 92 CYS A O 1
ATOM 748 N N . ALA A 1 93 ? -11.641 2.711 40.043 1.00 89.94 93 ALA A N 1
ATOM 749 C CA . ALA A 1 93 ? -12.262 3.334 41.212 1.00 89.94 93 ALA A CA 1
ATOM 750 C C . ALA A 1 93 ? -12.573 4.832 41.017 1.00 89.94 93 ALA A C 1
ATOM 752 O O . ALA A 1 93 ? -13.558 5.333 41.553 1.00 89.94 93 ALA A O 1
ATOM 753 N N . THR A 1 94 ? -11.746 5.552 40.250 1.00 88.25 94 THR A N 1
ATOM 754 C CA . THR A 1 94 ? -11.922 6.994 40.012 1.00 88.25 94 THR A CA 1
ATOM 755 C C . THR A 1 94 ? -12.978 7.290 38.947 1.00 88.25 94 THR A C 1
ATOM 757 O O . THR A 1 94 ? -13.724 8.255 39.097 1.00 88.25 94 THR A O 1
ATOM 760 N N . PHE A 1 95 ? -13.031 6.500 37.871 1.00 88.38 95 PHE A N 1
ATOM 761 C CA . PHE A 1 95 ? -13.807 6.830 36.669 1.00 88.38 95 PHE A CA 1
ATOM 762 C C . PHE A 1 95 ? -15.069 5.975 36.466 1.00 88.38 95 PHE A C 1
ATOM 764 O O . PHE A 1 95 ? -15.964 6.423 35.753 1.00 88.38 95 PHE A O 1
ATOM 771 N N . ASP A 1 96 ? -15.195 4.806 37.101 1.00 87.81 96 ASP A N 1
ATOM 772 C CA . ASP A 1 96 ? -16.378 3.937 36.941 1.00 87.81 96 ASP A CA 1
ATOM 773 C C . ASP A 1 96 ? -17.579 4.414 37.774 1.00 87.81 96 ASP A C 1
ATOM 775 O O . ASP A 1 96 ? -18.716 4.006 37.538 1.00 87.81 96 ASP A O 1
ATOM 779 N N . THR A 1 97 ? -17.349 5.307 38.741 1.00 85.06 97 THR A N 1
ATOM 780 C CA . THR A 1 97 ? -18.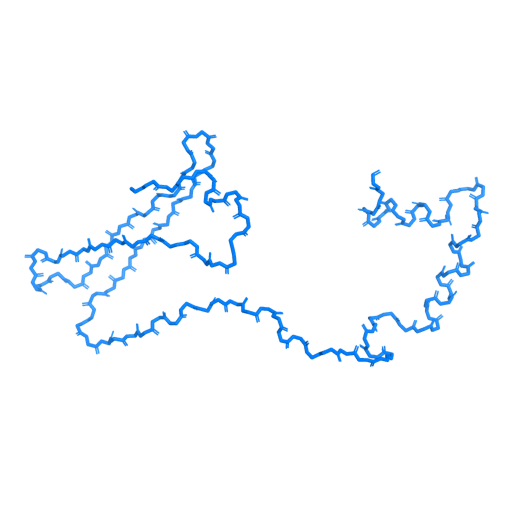427 5.882 39.552 1.00 85.06 97 THR A CA 1
ATOM 781 C C . THR A 1 97 ? -19.111 7.015 38.774 1.00 85.06 97 THR A C 1
ATOM 783 O O . THR A 1 97 ? -18.410 7.931 38.332 1.00 85.06 97 THR A O 1
ATOM 786 N N . PRO A 1 98 ? -20.454 7.018 38.630 1.00 75.56 98 PRO A N 1
ATOM 787 C CA . PRO A 1 98 ? -21.166 8.082 37.926 1.00 75.56 98 PRO A CA 1
ATOM 788 C C . PRO A 1 98 ? -20.878 9.434 38.576 1.00 75.56 98 PRO A C 1
ATOM 790 O O . PRO A 1 98 ? -21.104 9.614 39.777 1.00 75.56 98 PRO A O 1
ATOM 793 N N . ASN A 1 99 ? -20.381 10.396 37.800 1.00 76.94 99 ASN A N 1
ATOM 794 C CA . ASN A 1 99 ? -20.049 11.715 38.319 1.00 76.94 99 ASN A CA 1
ATOM 795 C C . ASN A 1 99 ? -20.981 12.759 37.708 1.00 76.94 99 ASN A C 1
ATOM 797 O O . ASN A 1 99 ? -20.901 13.045 36.519 1.00 76.94 99 ASN A O 1
ATOM 801 N N . ALA A 1 100 ? -21.801 13.411 38.536 1.00 70.31 100 ALA A N 1
ATOM 802 C CA . ALA A 1 100 ? -22.730 14.459 38.095 1.00 70.31 100 ALA A CA 1
ATOM 803 C C . ALA A 1 100 ? -22.049 15.652 37.382 1.00 70.31 100 ALA A C 1
ATOM 805 O O . ALA A 1 100 ? -22.719 16.439 36.722 1.00 70.31 100 ALA A O 1
ATOM 806 N N . LYS A 1 101 ? -20.719 15.797 37.500 1.00 76.88 101 LYS A N 1
ATOM 807 C CA . LYS A 1 101 ? -19.905 16.811 36.804 1.00 76.88 101 LYS A CA 1
ATOM 808 C C . LYS A 1 101 ? -19.271 16.305 35.497 1.00 76.88 101 LYS A C 1
ATOM 810 O O . LYS A 1 101 ? -18.409 16.995 34.957 1.00 76.88 101 LYS A O 1
ATOM 815 N N . GLY A 1 102 ? -19.616 15.100 35.035 1.00 76.44 102 GLY A N 1
ATOM 816 C CA . GLY A 1 102 ? -19.097 14.499 33.800 1.00 76.44 102 GLY A CA 1
ATOM 817 C C . GLY A 1 102 ? -17.609 14.141 33.846 1.00 76.44 102 GLY A C 1
ATOM 818 O O . GLY A 1 102 ? -16.959 14.085 32.811 1.00 76.44 102 GLY A O 1
ATOM 819 N N . LYS A 1 103 ? -17.026 13.948 35.039 1.00 83.62 103 LYS A N 1
ATOM 820 C CA . LYS A 1 103 ? -15.623 13.519 35.222 1.00 83.62 103 LYS A CA 1
ATOM 821 C C . LYS A 1 103 ? -15.508 12.007 35.435 1.00 83.62 103 LYS A C 1
ATOM 823 O O . LYS A 1 103 ? -14.818 11.566 36.350 1.00 83.62 103 LYS A O 1
ATOM 828 N N . ASP A 1 104 ? -16.215 11.234 34.632 1.00 88.81 104 ASP A N 1
ATOM 829 C CA . ASP A 1 104 ? -16.279 9.776 34.714 1.00 88.81 104 ASP A CA 1
ATOM 830 C C . ASP A 1 104 ? -15.694 9.125 33.448 1.00 88.81 104 ASP A C 1
ATOM 832 O O . ASP A 1 104 ? -15.005 9.767 32.640 1.00 88.81 104 ASP A O 1
ATOM 836 N N . TRP A 1 105 ? -15.924 7.822 33.298 1.00 89.81 105 TRP A N 1
ATOM 837 C CA . TRP A 1 105 ? -15.451 7.016 32.180 1.00 89.81 105 TRP A CA 1
ATOM 838 C C . TRP A 1 105 ? -15.903 7.554 30.815 1.00 89.81 105 TRP A C 1
ATOM 840 O O . TRP A 1 105 ? -15.195 7.344 29.828 1.00 89.81 105 TRP A O 1
ATOM 850 N N . GLN A 1 106 ? -17.015 8.294 30.731 1.00 88.19 106 GLN A N 1
ATOM 851 C CA . GLN A 1 106 ? -17.501 8.849 29.464 1.00 88.19 106 GLN A CA 1
ATOM 852 C C . GLN A 1 106 ? -16.584 9.966 28.955 1.00 88.19 106 GLN A C 1
ATOM 854 O O . GLN A 1 106 ? -16.210 9.984 27.781 1.00 88.19 106 GLN A O 1
ATOM 859 N N . MET A 1 107 ? -16.128 10.859 29.840 1.00 89.56 107 MET A N 1
ATOM 860 C CA . MET A 1 107 ? -15.133 11.880 29.487 1.00 89.56 107 MET A CA 1
ATOM 861 C C . MET A 1 107 ? -13.786 11.246 29.131 1.00 89.56 107 MET A C 1
ATOM 863 O O . MET A 1 107 ? -13.098 11.724 28.224 1.00 89.56 107 MET A O 1
ATOM 867 N N . LEU A 1 108 ? -13.397 10.170 29.824 1.00 87.12 108 LEU A N 1
ATOM 868 C CA . LEU A 1 108 ? -12.194 9.415 29.475 1.00 87.12 108 LEU A CA 1
ATOM 869 C C . LEU A 1 108 ? -12.306 8.837 28.055 1.00 87.12 108 LEU A C 1
ATOM 871 O O . LEU A 1 108 ? -11.372 8.997 27.268 1.00 87.12 108 LEU A O 1
ATOM 875 N N . ALA A 1 109 ? -13.448 8.244 27.697 1.00 89.19 109 ALA A N 1
ATOM 876 C CA . ALA A 1 109 ? -13.721 7.718 26.357 1.00 89.19 109 ALA A CA 1
ATOM 877 C C . ALA A 1 109 ? -13.707 8.818 25.281 1.00 89.19 109 ALA A C 1
ATOM 879 O O . ALA A 1 109 ? -13.118 8.634 24.216 1.00 89.19 109 ALA A O 1
ATOM 880 N N . GLN A 1 110 ? -14.276 9.992 25.569 1.00 87.25 110 GLN A N 1
ATOM 881 C CA . GLN A 1 110 ? -14.238 11.136 24.655 1.00 87.25 110 GLN A CA 1
ATOM 882 C C . GLN A 1 110 ? -12.802 11.623 24.415 1.00 87.25 110 GLN A C 1
ATOM 884 O O . GLN A 1 110 ? -12.392 11.798 23.270 1.00 87.25 110 GLN A O 1
ATOM 889 N N . LYS A 1 111 ? -12.007 11.799 25.477 1.00 88.56 111 LYS A N 1
ATOM 890 C CA . LYS A 1 111 ? -10.609 12.255 25.361 1.00 88.56 111 LYS A CA 1
ATOM 891 C C . LYS A 1 111 ? -9.697 11.244 24.677 1.00 88.56 111 LYS A C 1
ATOM 893 O O . LYS A 1 111 ? -8.714 11.634 24.058 1.00 88.56 111 LYS A O 1
ATOM 898 N N . THR A 1 112 ? -10.009 9.960 24.799 1.00 87.75 112 THR A N 1
ATOM 899 C CA . THR A 1 112 ? -9.258 8.879 24.149 1.00 87.75 112 THR A CA 1
ATOM 900 C C . THR A 1 112 ? -9.768 8.561 22.745 1.00 87.75 112 THR A C 1
ATOM 902 O O . THR A 1 112 ? -9.217 7.680 22.097 1.00 87.75 112 THR A O 1
ATOM 905 N N . SER A 1 113 ? -10.765 9.3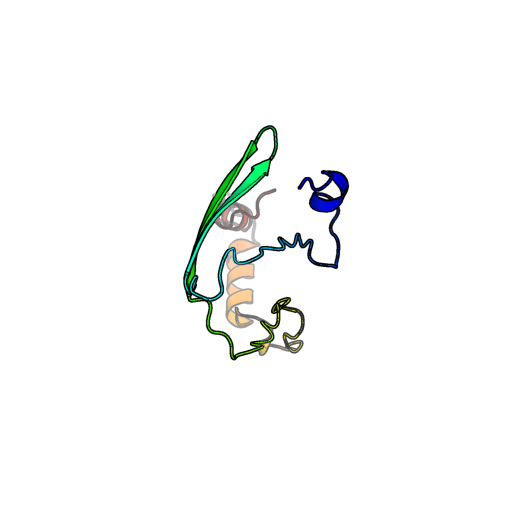02 22.243 1.00 86.44 113 SER A N 1
ATOM 906 C CA . SER A 1 113 ? -11.389 9.070 20.931 1.00 86.44 113 SER A CA 1
ATOM 907 C C . SER A 1 113 ? -11.959 7.652 20.774 1.00 86.44 113 SER A C 1
ATOM 909 O O . SER A 1 113 ? -11.933 7.079 19.690 1.00 86.44 113 SER A O 1
ATOM 911 N N . ILE A 1 114 ? -12.469 7.079 21.870 1.00 87.25 114 ILE A N 1
ATOM 912 C CA . ILE A 1 114 ? -13.132 5.761 21.909 1.00 87.25 114 ILE A CA 1
ATOM 913 C C . ILE A 1 114 ? -14.666 5.921 21.911 1.00 87.25 114 ILE A C 1
ATOM 915 O O . ILE A 1 114 ? -15.407 4.940 21.919 1.00 87.25 114 ILE A O 1
ATOM 919 N N . ASN A 1 115 ? -15.168 7.160 21.889 1.00 73.69 115 ASN A N 1
ATOM 920 C CA . ASN A 1 115 ? -16.595 7.418 21.742 1.00 73.69 115 ASN A CA 1
ATOM 921 C C . ASN A 1 115 ? -17.019 7.080 20.302 1.00 73.69 115 ASN A C 1
ATOM 923 O O . ASN A 1 115 ? -16.419 7.600 19.361 1.00 73.69 115 ASN A O 1
ATOM 927 N N . ARG A 1 116 ? -17.965 6.149 20.152 1.00 60.97 116 ARG A N 1
ATOM 928 C CA . ARG A 1 116 ? -18.428 5.648 18.850 1.00 60.97 116 ARG A CA 1
ATOM 929 C C . ARG A 1 116 ? -19.412 6.604 18.199 1.00 60.97 116 ARG A C 1
ATOM 931 O O . ARG A 1 116 ? -20.305 7.089 18.925 1.00 60.97 116 ARG A O 1
#

Sequence (116 aa):
QEVPFSRVWCSSQKPLHCAFSLERYTPATTQLSCKICVRQVKGHEQILQIQTSILENERETITFFAHDDSNFPAQMGPKAFKIPYSIRQRICATFDTPNAKGKDWQMLAQKTSINR

Radius of gyration: 26.3 Å; chains: 1; bounding box: 50×31×67 Å

InterPro domains:
  IPR011029 Death-like domain superfamily [G3DSA:1.10.533.10] (73-116)
  IPR011029 Death-like domain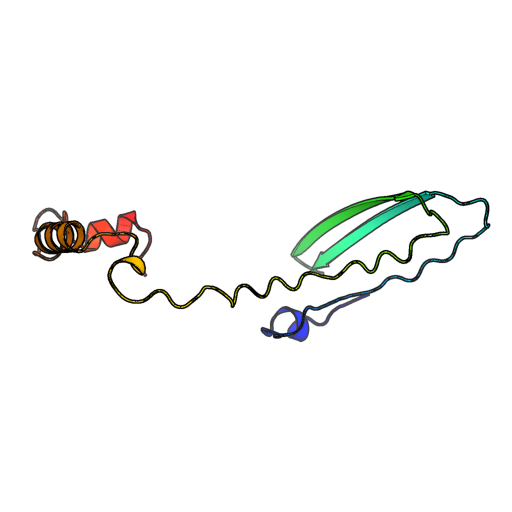 superfamily [SSF47986] (80-114)
  IPR033772 UPA domain [PF17217] (1-56)
  IPR037936 Netrin receptor UNC5A-D [PTHR12582] (1-115)

Foldseek 3Di:
DDDDPCVVPPPDPDDDDDDDDDDDPDPPQFKDWDWDWDDDPPDDIDIDTDIDTRDPDDPPPPPPPPVPVPPPPPDDDQVNDPDGPVRVVVLCVQAVDDDPVPSHVVVVCVVVVVDD

pLDDT: mean 81.88, std 14.65, range [43.66, 96.75]